Protein AF-A0A1B6EL30-F1 (afdb_monomer_lite)

Foldseek 3Di:
DDDDWDDDDAQDKTWDADDPQWGFIKIWHFHDPDPPDTDIDQIACLGIEGNQNVVLLVLCVCVVVVNHPDHLVVSVVSLVVVVVPDDDDRHNNCNSVVVSVVVSVD

Structure (mmCIF, N/CA/C/O backbone):
data_AF-A0A1B6EL30-F1
#
_entry.id   AF-A0A1B6EL30-F1
#
loop_
_atom_site.group_PDB
_atom_site.id
_atom_site.type_symbol
_atom_site.label_atom_id
_atom_site.label_alt_id
_atom_site.label_comp_id
_atom_site.label_asym_id
_atom_site.label_entity_id
_atom_site.label_seq_id
_atom_site.pdbx_PDB_ins_code
_atom_site.Cartn_x
_atom_site.Cartn_y
_atom_site.Cartn_z
_atom_site.occupancy
_atom_site.B_iso_or_equiv
_atom_site.auth_seq_id
_atom_site.auth_comp_id
_atom_site.auth_asym_id
_atom_site.auth_atom_id
_atom_site.pdbx_PDB_model_num
ATOM 1 N N . SER A 1 1 ? -2.319 14.609 5.019 1.00 50.91 1 SER A N 1
ATOM 2 C CA . SER A 1 1 ? -3.779 14.373 5.070 1.00 50.91 1 SER A CA 1
ATOM 3 C C . SER A 1 1 ? -4.011 13.000 5.674 1.00 50.91 1 SER A C 1
ATOM 5 O O . SER A 1 1 ? -3.261 12.089 5.363 1.00 50.91 1 SER A O 1
ATOM 7 N N . GLY A 1 2 ? -4.960 12.865 6.603 1.00 74.56 2 GLY A N 1
ATOM 8 C CA . GLY A 1 2 ? -5.233 11.599 7.296 1.00 74.56 2 GLY A CA 1
ATOM 9 C C . GLY A 1 2 ? -6.476 10.898 6.750 1.00 74.56 2 GLY A C 1
ATOM 10 O O . GLY A 1 2 ? -7.423 11.559 6.327 1.00 74.56 2 GLY A O 1
ATOM 11 N N . VAL A 1 3 ? -6.474 9.567 6.786 1.00 89.94 3 VAL A N 1
ATOM 12 C CA . VAL A 1 3 ? -7.631 8.724 6.457 1.00 89.94 3 VAL A CA 1
ATOM 13 C C . VAL A 1 3 ? -8.683 8.814 7.566 1.00 89.94 3 VAL A C 1
ATOM 15 O O . VAL A 1 3 ? -8.348 8.756 8.752 1.00 89.94 3 VAL A O 1
ATOM 18 N N . ARG A 1 4 ? -9.963 8.941 7.194 1.00 94.50 4 ARG A N 1
ATOM 19 C CA . ARG A 1 4 ? -11.090 8.945 8.141 1.00 94.50 4 ARG A CA 1
ATOM 20 C C . ARG A 1 4 ? -11.722 7.561 8.225 1.00 94.50 4 ARG A C 1
ATOM 22 O O . ARG A 1 4 ? -12.314 7.098 7.259 1.00 94.50 4 ARG A O 1
ATOM 29 N N . TRP A 1 5 ? -11.628 6.937 9.394 1.00 96.25 5 TRP A N 1
ATOM 30 C CA . TRP A 1 5 ? -12.161 5.597 9.644 1.00 96.25 5 TRP A CA 1
ATOM 31 C C . TRP A 1 5 ? -13.652 5.641 10.018 1.00 96.25 5 TRP A C 1
ATOM 33 O O . TRP A 1 5 ? -14.034 6.456 10.864 1.00 96.25 5 TRP A O 1
ATOM 43 N N . PRO A 1 6 ? -14.507 4.781 9.433 1.00 96.94 6 PRO A N 1
ATOM 44 C CA . PRO A 1 6 ? -15.911 4.682 9.812 1.00 96.94 6 PRO A CA 1
ATOM 45 C C . PRO A 1 6 ? -16.076 4.097 11.220 1.00 96.94 6 PRO A C 1
ATOM 47 O O . PRO A 1 6 ? -15.230 3.350 11.721 1.00 96.94 6 PRO A O 1
ATOM 50 N N . ARG A 1 7 ? -17.220 4.389 11.851 1.00 96.06 7 ARG A N 1
ATOM 51 C CA . ARG A 1 7 ? -17.614 3.714 13.095 1.00 96.06 7 ARG A CA 1
ATOM 52 C C . ARG A 1 7 ? -17.709 2.209 12.854 1.00 96.06 7 ARG A C 1
ATOM 54 O O . ARG A 1 7 ? -18.389 1.780 11.931 1.00 96.06 7 ARG A O 1
ATOM 61 N N . THR A 1 8 ? -17.038 1.438 13.702 1.00 96.19 8 THR A N 1
ATOM 62 C CA . THR A 1 8 ? -16.947 -0.022 13.603 1.00 96.19 8 THR A CA 1
ATOM 63 C C . THR A 1 8 ? -17.071 -0.616 15.000 1.00 96.19 8 THR A C 1
ATOM 65 O O . THR A 1 8 ? -16.474 -0.094 15.943 1.00 96.19 8 THR A O 1
ATOM 68 N N . GLY A 1 9 ? -17.879 -1.669 15.137 1.00 95.62 9 GLY A N 1
ATOM 69 C CA . GLY A 1 9 ? -18.070 -2.358 16.413 1.00 95.62 9 GLY A CA 1
ATOM 70 C C . GLY A 1 9 ? -16.813 -3.112 16.873 1.00 95.62 9 GLY A C 1
ATOM 71 O O . GLY A 1 9 ? -15.927 -3.374 16.054 1.00 95.62 9 GLY A O 1
ATOM 72 N N . PRO A 1 10 ? -16.724 -3.479 18.163 1.00 95.69 10 PRO A N 1
ATOM 73 C CA . PRO A 1 10 ? -15.608 -4.267 18.678 1.00 95.69 10 PRO A CA 1
ATOM 74 C C . PRO A 1 10 ? -15.474 -5.609 17.942 1.00 95.69 10 PRO A C 1
ATOM 76 O O . PRO A 1 10 ? -16.471 -6.259 17.637 1.00 95.69 10 PRO A O 1
ATOM 79 N N . GLY A 1 11 ? -14.241 -6.005 17.632 1.00 94.94 11 GLY A N 1
ATOM 80 C CA . GLY A 1 11 ? -13.915 -7.162 16.789 1.00 94.94 11 GLY A CA 1
ATOM 81 C C . GLY A 1 11 ? -14.057 -6.914 15.281 1.00 94.94 11 GLY A C 1
ATOM 82 O O . GLY A 1 11 ? -13.670 -7.766 14.486 1.00 94.94 11 GLY A O 1
ATOM 83 N N . GLY A 1 12 ? -14.594 -5.763 14.867 1.00 97.56 12 GLY A N 1
ATOM 84 C CA . GLY A 1 12 ? -14.805 -5.430 13.461 1.00 97.56 12 GLY A CA 1
ATOM 85 C C . GLY A 1 12 ? -13.584 -4.809 12.780 1.00 97.56 12 GLY A C 1
ATOM 86 O O . GLY A 1 12 ? -12.751 -4.153 13.410 1.00 97.56 12 GLY A O 1
ATOM 87 N N . VAL A 1 13 ? -13.521 -4.963 11.455 1.00 98.19 13 VAL A N 1
ATOM 88 C CA . VAL A 1 13 ? -12.490 -4.365 10.595 1.00 98.19 13 VAL A CA 1
ATOM 89 C C . VAL A 1 13 ? -13.111 -3.259 9.746 1.00 98.19 13 VAL A C 1
ATOM 91 O O . VAL A 1 13 ? -13.969 -3.519 8.903 1.00 98.19 13 VAL A O 1
ATOM 94 N N . ALA A 1 14 ? -12.660 -2.024 9.950 1.00 98.31 14 ALA A N 1
ATOM 95 C CA . ALA A 1 14 ? -12.983 -0.915 9.066 1.00 98.31 14 ALA A CA 1
ATOM 96 C C . ALA A 1 14 ? -12.193 -1.023 7.765 1.00 98.31 14 ALA A C 1
ATOM 98 O O . ALA A 1 14 ? -11.022 -1.401 7.777 1.00 98.31 14 ALA A O 1
ATOM 99 N N . ARG A 1 15 ? -12.826 -0.634 6.658 1.00 98.31 15 ARG A N 1
ATOM 100 C CA . ARG A 1 15 ? -12.226 -0.581 5.323 1.00 98.31 15 ARG A CA 1
ATOM 101 C C . ARG A 1 15 ? -12.522 0.775 4.702 1.00 98.31 15 ARG A C 1
ATOM 103 O O . ARG A 1 15 ? -13.643 1.266 4.831 1.00 98.31 15 ARG A O 1
ATOM 110 N N . VAL A 1 16 ? -11.527 1.365 4.057 1.00 97.69 16 VAL A N 1
ATOM 111 C CA . VAL A 1 16 ? -11.613 2.671 3.393 1.00 97.69 16 VAL A CA 1
ATOM 112 C C . VAL A 1 16 ? -10.684 2.690 2.187 1.00 97.69 16 VAL A C 1
ATOM 114 O O . VAL A 1 16 ? -9.688 1.971 2.162 1.00 97.69 16 VAL A O 1
ATOM 117 N N . GLU A 1 17 ? -11.000 3.521 1.201 1.00 97.38 17 GLU A N 1
ATOM 118 C CA . GLU A 1 17 ? -10.082 3.785 0.093 1.00 97.38 17 GLU A CA 1
ATOM 119 C C . GLU A 1 17 ? -8.755 4.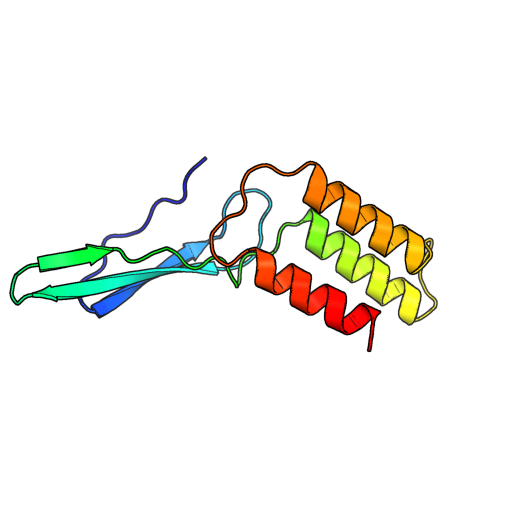346 0.620 1.00 97.38 17 GLU A C 1
ATOM 121 O O . GLU A 1 17 ? -8.716 5.075 1.623 1.00 97.38 17 GLU A O 1
ATOM 126 N N . CYS A 1 18 ? -7.663 3.981 -0.050 1.00 96.56 18 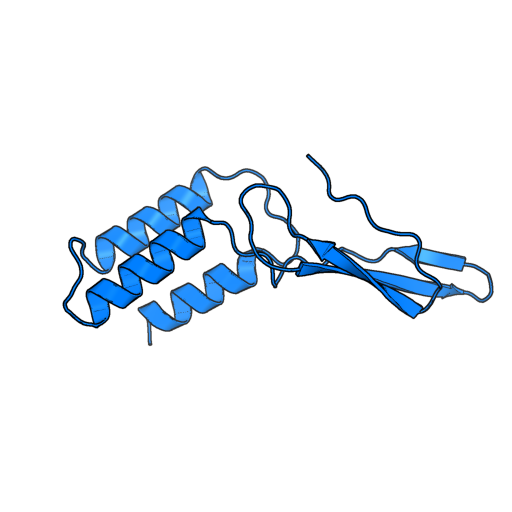CYS A N 1
ATOM 127 C CA . CYS A 1 18 ? -6.344 4.503 0.273 1.00 96.56 18 CYS A CA 1
ATOM 128 C C . CYS A 1 18 ? -6.283 6.042 0.133 1.00 96.56 18 CYS A C 1
ATOM 130 O O . CYS A 1 18 ? -7.122 6.661 -0.525 1.00 96.56 18 CYS A O 1
ATOM 132 N N . PRO A 1 19 ? -5.301 6.697 0.780 1.00 95.06 19 PRO A N 1
ATOM 133 C CA . PRO A 1 19 ? -5.110 8.140 0.674 1.00 95.06 19 PRO A CA 1
ATOM 134 C C . PRO A 1 19 ? -4.929 8.604 -0.775 1.00 95.06 19 PRO A C 1
ATOM 136 O O . PRO A 1 19 ? -4.539 7.837 -1.645 1.00 95.06 19 PRO A O 1
ATOM 139 N N . HIS A 1 20 ? -5.111 9.902 -1.014 1.00 93.25 20 HIS A N 1
ATOM 140 C CA . HIS A 1 20 ? -4.819 10.501 -2.318 1.00 93.25 20 HIS A CA 1
ATOM 141 C C . HIS A 1 20 ? -3.400 10.145 -2.805 1.00 93.25 20 HIS A C 1
ATOM 143 O O . HIS A 1 20 ? -2.453 10.215 -2.017 1.00 93.25 20 HIS A O 1
ATOM 149 N N . HIS A 1 21 ? -3.269 9.828 -4.097 1.00 93.69 21 HIS A N 1
ATOM 150 C CA . HIS A 1 21 ? -2.071 9.277 -4.757 1.00 93.69 21 HIS A CA 1
ATOM 151 C C . HIS A 1 21 ? -1.714 7.821 -4.422 1.00 93.69 21 HIS A C 1
ATOM 153 O O . HIS A 1 21 ? -0.584 7.386 -4.671 1.00 93.69 21 HIS A O 1
ATOM 159 N N . TYR A 1 22 ? -2.651 7.088 -3.828 1.00 95.25 22 TYR A N 1
ATOM 160 C CA . TYR A 1 22 ? -2.548 5.658 -3.596 1.00 95.25 22 TYR A CA 1
ATOM 161 C C . TYR A 1 22 ? -3.809 4.969 -4.108 1.00 95.25 22 TYR A C 1
ATOM 163 O O . TYR A 1 22 ? -4.911 5.506 -4.003 1.00 95.25 22 TYR A O 1
ATOM 171 N N . SER A 1 23 ? -3.640 3.742 -4.582 1.00 95.94 23 SER A N 1
ATOM 172 C CA . SER A 1 23 ? -4.723 2.844 -4.976 1.00 95.94 23 SER A CA 1
ATOM 173 C C . SER A 1 23 ? -4.783 1.641 -4.033 1.00 95.94 23 SER A C 1
ATOM 175 O O . SER A 1 23 ? -3.742 1.196 -3.553 1.00 95.94 23 SER A O 1
ATOM 177 N N . GLY A 1 24 ? -5.988 1.123 -3.773 1.00 96.62 24 GLY A N 1
ATOM 178 C CA . GLY A 1 24 ? -6.228 -0.038 -2.905 1.00 96.62 24 GLY A CA 1
ATOM 179 C C . GLY A 1 24 ? -7.173 0.257 -1.738 1.00 96.62 24 GLY A C 1
ATOM 180 O O . GLY A 1 24 ? -7.888 1.268 -1.734 1.00 96.62 24 GLY A O 1
ATOM 181 N N . VAL A 1 25 ? -7.165 -0.617 -0.730 1.00 97.69 25 VAL A N 1
ATOM 182 C CA . VAL A 1 25 ? -8.004 -0.489 0.469 1.00 97.69 25 VAL A CA 1
ATOM 183 C C . VAL A 1 25 ? -7.163 -0.524 1.743 1.00 97.69 25 VAL A C 1
ATOM 185 O O . VAL A 1 25 ? -6.575 -1.541 2.095 1.00 97.69 25 VAL A O 1
ATOM 188 N N . ALA A 1 26 ? -7.199 0.559 2.517 1.00 98.12 26 ALA A N 1
ATOM 189 C CA . ALA A 1 26 ? -6.643 0.559 3.864 1.00 98.12 26 ALA A CA 1
ATOM 190 C C . ALA A 1 26 ? -7.632 -0.093 4.840 1.00 98.12 26 ALA A C 1
ATOM 192 O O . ALA A 1 26 ? -8.851 0.116 4.760 1.00 98.12 26 ALA A O 1
ATOM 193 N N . THR A 1 27 ? -7.117 -0.853 5.805 1.00 98.31 27 THR A N 1
ATOM 194 C CA . THR A 1 27 ? -7.947 -1.490 6.833 1.00 98.31 27 THR A CA 1
ATOM 195 C C . THR A 1 27 ? -7.511 -1.121 8.241 1.00 98.31 27 THR A C 1
ATOM 197 O O . THR A 1 27 ? -6.388 -0.683 8.478 1.00 98.31 27 THR A O 1
ATOM 200 N N . ARG A 1 28 ? -8.420 -1.242 9.208 1.00 98.19 28 ARG A N 1
ATOM 201 C CA . ARG A 1 28 ? -8.089 -1.036 10.621 1.00 98.19 28 ARG A CA 1
ATOM 202 C C . ARG A 1 28 ? -8.986 -1.885 11.502 1.00 98.19 28 ARG A C 1
ATOM 204 O O . ARG A 1 28 ? -10.204 -1.864 11.343 1.00 98.19 28 ARG A O 1
ATOM 211 N N . LEU A 1 29 ? -8.391 -2.607 12.444 1.00 98.12 29 LEU A N 1
ATOM 212 C CA . LEU A 1 29 ? -9.116 -3.428 13.412 1.00 98.12 29 LEU A CA 1
ATOM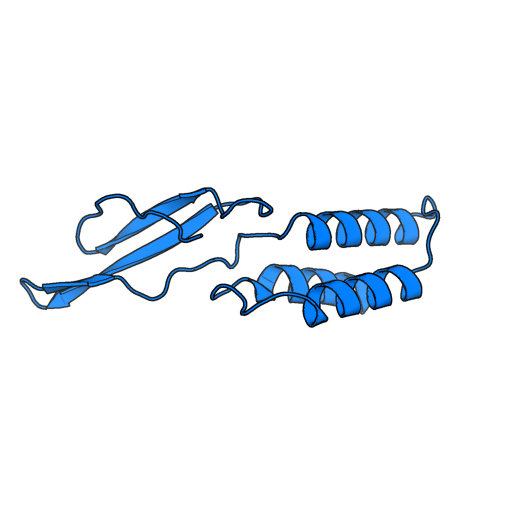 213 C C . LEU A 1 29 ? -9.530 -2.591 14.629 1.00 98.12 29 LEU A C 1
ATOM 215 O O . LEU A 1 29 ? -8.702 -1.899 15.224 1.00 98.12 29 LEU A O 1
ATOM 219 N N . CYS A 1 30 ? -10.796 -2.689 15.026 1.00 97.50 30 CYS A N 1
ATOM 220 C CA . CYS A 1 30 ? -11.280 -2.235 16.327 1.00 97.50 30 CYS A CA 1
ATOM 221 C C . CYS A 1 30 ? -11.262 -3.434 17.283 1.00 97.50 30 CYS A C 1
ATOM 223 O O . CYS A 1 30 ? -12.141 -4.289 17.219 1.00 97.50 30 CYS A O 1
ATOM 225 N N . LEU A 1 31 ? -10.239 -3.551 18.128 1.00 96.75 31 LEU A N 1
ATOM 226 C CA . LEU A 1 31 ? -10.066 -4.711 19.004 1.00 96.75 31 LEU A CA 1
ATOM 227 C C . LEU A 1 31 ? -10.817 -4.506 20.320 1.00 96.75 31 LEU A C 1
ATOM 229 O O . LEU A 1 31 ? -10.643 -3.473 20.959 1.00 96.75 31 LEU A O 1
ATOM 233 N N . LEU A 1 32 ? -11.604 -5.495 20.749 1.00 94.50 32 LEU A N 1
ATOM 234 C CA . LEU A 1 32 ? -12.122 -5.551 22.117 1.00 94.50 32 LEU A CA 1
ATOM 235 C C . LEU A 1 32 ? -10.983 -6.003 23.038 1.00 94.50 32 LEU A C 1
ATOM 237 O O . LEU A 1 32 ? -10.547 -7.149 22.940 1.00 94.50 32 LEU A O 1
ATOM 241 N N . VAL A 1 33 ? -10.472 -5.102 23.873 1.00 93.81 33 VAL A N 1
ATOM 242 C CA . VAL A 1 33 ? -9.356 -5.403 24.788 1.00 93.81 33 VAL A CA 1
ATOM 243 C C . VAL A 1 33 ? -9.849 -5.823 26.170 1.00 93.81 33 VAL A C 1
ATOM 245 O O . VAL A 1 33 ? -9.207 -6.647 26.804 1.00 93.81 33 VAL A O 1
ATOM 248 N N . ASP A 1 34 ? -11.023 -5.335 26.576 1.00 91.81 34 ASP A N 1
ATOM 249 C CA . ASP A 1 34 ? -11.728 -5.702 27.808 1.00 91.81 34 ASP A CA 1
ATOM 250 C C . ASP A 1 34 ? -13.246 -5.643 27.581 1.00 91.81 34 ASP A C 1
ATOM 252 O O . ASP A 1 34 ? -13.696 -5.119 26.563 1.00 91.81 34 ASP A O 1
ATOM 256 N N . LYS A 1 35 ? -14.050 -6.147 28.533 1.00 86.06 35 LYS A N 1
ATOM 257 C CA . LYS A 1 35 ? -15.522 -6.271 28.410 1.00 86.06 35 LYS A CA 1
ATOM 258 C C . LYS A 1 35 ? -16.230 -5.019 27.875 1.00 86.06 35 LYS A C 1
ATOM 260 O O . LYS A 1 35 ? -17.141 -5.164 27.069 1.00 86.06 35 LYS A O 1
ATOM 265 N N . ASP A 1 36 ? -15.779 -3.832 28.275 1.00 89.88 36 ASP A N 1
ATOM 266 C CA . ASP A 1 36 ? -16.389 -2.551 27.896 1.00 89.88 36 ASP A CA 1
ATOM 267 C C . ASP A 1 36 ? -15.404 -1.606 27.186 1.00 89.88 36 ASP A C 1
ATOM 269 O O . ASP A 1 36 ? -15.673 -0.413 27.033 1.00 89.88 36 ASP A O 1
ATOM 273 N N . GLN A 1 37 ? -14.248 -2.116 26.748 1.00 94.75 37 GLN A N 1
ATOM 274 C CA . GLN A 1 37 ? -13.209 -1.300 26.127 1.00 94.75 37 GLN A CA 1
ATOM 275 C C . GLN A 1 37 ? -12.808 -1.851 24.762 1.00 94.75 37 GLN A C 1
ATOM 277 O O . GLN A 1 37 ? -12.263 -2.948 24.637 1.00 94.75 37 GLN A O 1
ATOM 282 N N . ALA A 1 38 ? -13.027 -1.035 23.732 1.00 96.00 38 ALA A N 1
ATOM 283 C CA . ALA A 1 38 ? -12.553 -1.291 22.382 1.00 96.00 38 ALA A CA 1
ATOM 284 C C . ALA A 1 38 ? -11.515 -0.245 21.967 1.00 96.00 38 ALA A C 1
ATOM 286 O O . ALA A 1 38 ? -11.694 0.952 22.197 1.00 96.00 38 ALA A O 1
ATOM 287 N N . VAL A 1 39 ? -10.428 -0.703 21.348 1.00 96.69 39 VAL A N 1
ATOM 288 C CA . VAL A 1 39 ? -9.289 0.127 20.956 1.00 96.69 39 VAL A CA 1
ATOM 289 C C . VAL A 1 39 ? -8.949 -0.117 19.494 1.00 96.69 39 VAL A C 1
ATOM 291 O O . VAL A 1 39 ? -8.757 -1.249 19.042 1.00 96.69 39 VAL A O 1
ATOM 294 N N . TRP A 1 40 ? -8.822 0.978 18.752 1.00 97.38 40 TRP A N 1
ATOM 295 C CA . TRP A 1 40 ? -8.311 0.943 17.393 1.00 97.38 40 TRP A CA 1
ATOM 296 C C . TRP A 1 40 ? -6.855 0.489 17.361 1.00 97.38 40 TRP A C 1
ATOM 298 O O . TRP A 1 40 ? -5.984 1.133 17.942 1.00 97.38 40 TRP A O 1
ATOM 308 N N . GLN A 1 41 ? -6.589 -0.564 16.601 1.00 97.25 41 GLN A N 1
ATOM 309 C CA . GLN A 1 41 ? -5.237 -1.037 16.335 1.00 97.25 41 GLN A CA 1
ATOM 310 C C . GLN A 1 41 ? -4.525 -0.147 15.311 1.00 97.25 41 GLN A C 1
ATOM 312 O O . GLN A 1 41 ? -5.115 0.782 14.740 1.00 97.25 41 GLN A O 1
ATOM 317 N N . THR A 1 42 ? -3.242 -0.420 15.080 1.00 96.88 42 THR A N 1
ATOM 318 C CA . THR A 1 42 ? -2.483 0.191 13.985 1.00 96.88 42 THR A CA 1
ATOM 319 C C . THR A 1 42 ? -3.208 -0.073 12.660 1.00 96.88 42 THR A C 1
ATOM 321 O O . THR A 1 42 ? -3.612 -1.209 12.411 1.00 96.88 42 THR A O 1
ATOM 324 N N . PRO A 1 43 ? -3.449 0.958 11.836 1.00 97.38 43 PRO A N 1
ATOM 325 C CA . PRO A 1 43 ? -4.033 0.765 10.516 1.00 97.38 43 PRO A CA 1
ATOM 326 C C . PRO A 1 43 ? -3.070 0.014 9.599 1.00 97.38 43 PRO A C 1
ATOM 328 O O . PRO A 1 43 ? -1.859 0.171 9.710 1.00 97.38 43 PRO A O 1
ATOM 331 N N . ASP A 1 44 ? -3.626 -0.761 8.685 1.00 97.88 44 ASP A N 1
ATOM 332 C CA . ASP A 1 44 ? -2.907 -1.557 7.706 1.00 97.88 44 ASP A CA 1
ATOM 333 C C . ASP A 1 44 ? -3.093 -0.951 6.310 1.00 97.88 44 ASP A C 1
ATOM 335 O O . ASP A 1 44 ? -4.211 -0.865 5.794 1.00 97.88 44 ASP A O 1
ATOM 339 N N . PHE A 1 45 ? -1.979 -0.505 5.730 1.00 97.62 45 PHE A N 1
ATOM 340 C CA . PHE A 1 45 ? -1.871 0.042 4.379 1.00 97.62 45 PHE A CA 1
ATOM 341 C C . PHE A 1 45 ? -1.077 -0.888 3.447 1.00 97.62 45 PHE A C 1
ATOM 343 O O . PHE A 1 45 ? -0.557 -0.432 2.433 1.00 97.62 45 PHE A O 1
ATOM 350 N N . SER A 1 46 ? -0.951 -2.178 3.771 1.00 97.38 46 SER A N 1
ATOM 351 C CA . SER A 1 46 ? -0.240 -3.155 2.930 1.00 97.38 46 SER A CA 1
ATOM 352 C C . SER A 1 46 ? -0.838 -3.326 1.531 1.00 97.38 46 SER A C 1
ATOM 354 O O . SER A 1 46 ? -0.107 -3.633 0.594 1.00 97.38 46 SER A O 1
ATOM 356 N N . ASP A 1 47 ? -2.134 -3.054 1.371 1.00 96.94 47 ASP A N 1
ATOM 357 C CA . ASP A 1 47 ? -2.830 -3.039 0.078 1.00 96.94 47 ASP A CA 1
ATOM 358 C C . ASP A 1 47 ? -2.780 -1.663 -0.620 1.00 96.94 47 ASP A C 1
ATOM 360 O O . ASP A 1 47 ? -3.252 -1.515 -1.742 1.00 96.94 47 ASP A O 1
ATOM 364 N N . CYS A 1 48 ? -2.206 -0.633 0.015 1.00 96.44 48 CYS A N 1
ATOM 365 C CA . CYS A 1 48 ? -2.104 0.699 -0.577 1.00 96.44 48 CYS A CA 1
ATOM 366 C C . CYS A 1 48 ? -0.826 0.849 -1.401 1.00 96.44 48 CYS A C 1
ATOM 368 O O . CYS A 1 48 ? 0.272 0.987 -0.859 1.00 96.44 48 CYS A O 1
ATOM 370 N N . VAL A 1 49 ? -0.979 0.918 -2.721 1.00 95.56 49 VAL A N 1
ATOM 371 C CA . VAL A 1 49 ? 0.127 1.122 -3.661 1.00 95.56 49 VAL A CA 1
ATOM 372 C C . VAL A 1 49 ? 0.171 2.582 -4.088 1.00 95.56 49 VAL A C 1
ATOM 374 O O . VAL A 1 49 ? -0.806 3.096 -4.627 1.00 95.56 49 VAL A O 1
ATOM 377 N N . ALA A 1 50 ? 1.301 3.257 -3.868 1.00 94.31 50 ALA A N 1
ATOM 378 C CA . ALA A 1 50 ? 1.499 4.614 -4.371 1.00 94.31 50 ALA A CA 1
ATOM 379 C C . ALA A 1 50 ? 1.491 4.620 -5.906 1.00 94.31 50 ALA A C 1
ATOM 381 O O . ALA A 1 50 ? 2.194 3.814 -6.519 1.00 94.31 50 ALA A O 1
ATOM 382 N N . ASP A 1 51 ? 0.803 5.579 -6.529 1.00 94.88 51 ASP A N 1
ATOM 383 C CA . ASP A 1 51 ? 0.673 5.654 -7.994 1.00 94.88 51 ASP A CA 1
ATOM 384 C C . ASP A 1 51 ? 2.043 5.673 -8.696 1.00 94.88 51 ASP A C 1
ATOM 386 O O . ASP A 1 51 ? 2.246 5.036 -9.726 1.00 94.88 51 ASP A O 1
ATOM 390 N N . LYS A 1 52 ? 3.031 6.353 -8.096 1.00 93.25 52 LYS A N 1
ATOM 391 C CA . LYS A 1 52 ? 4.414 6.382 -8.603 1.00 93.25 52 LYS A CA 1
ATOM 392 C C . LYS A 1 52 ? 5.089 5.010 -8.554 1.00 93.25 52 LYS A C 1
ATOM 394 O O . LYS A 1 52 ? 5.846 4.678 -9.457 1.00 93.25 52 LYS A O 1
ATOM 399 N N . VAL A 1 53 ? 4.842 4.228 -7.502 1.00 92.75 53 VAL A N 1
ATOM 400 C CA . VAL A 1 53 ? 5.394 2.871 -7.363 1.00 92.75 53 VAL A CA 1
ATOM 401 C C . VAL A 1 53 ? 4.728 1.935 -8.370 1.00 92.75 53 VAL A C 1
ATOM 403 O O . VAL A 1 53 ? 5.433 1.163 -9.014 1.00 92.75 53 VAL A O 1
ATOM 406 N N . ALA A 1 54 ? 3.410 2.049 -8.560 1.00 93.25 54 ALA A N 1
ATOM 407 C CA . ALA A 1 54 ? 2.680 1.300 -9.582 1.00 93.25 54 ALA A CA 1
ATOM 408 C C . ALA A 1 54 ? 3.205 1.607 -10.995 1.00 93.25 54 ALA A C 1
ATOM 410 O O . ALA A 1 54 ? 3.582 0.689 -11.715 1.00 93.25 54 ALA A O 1
ATOM 411 N N . ALA A 1 55 ? 3.368 2.886 -11.349 1.00 92.00 55 ALA A N 1
ATOM 412 C CA . ALA A 1 55 ? 3.910 3.281 -12.651 1.00 92.00 55 ALA A CA 1
ATOM 413 C C . ALA A 1 55 ? 5.327 2.730 -12.903 1.00 92.00 55 ALA A C 1
ATOM 415 O O . ALA A 1 55 ? 5.653 2.309 -14.012 1.00 92.00 55 ALA A O 1
ATOM 416 N N . ILE A 1 56 ? 6.182 2.697 -11.875 1.00 89.62 56 ILE A N 1
ATOM 417 C CA . ILE A 1 56 ? 7.522 2.102 -11.988 1.00 89.62 56 ILE A CA 1
ATOM 418 C C . ILE A 1 56 ? 7.438 0.579 -12.149 1.00 89.62 56 ILE A C 1
ATOM 420 O O . ILE A 1 56 ? 8.203 0.013 -12.930 1.00 89.62 56 ILE A O 1
ATOM 424 N N . ALA A 1 57 ? 6.515 -0.083 -11.447 1.00 87.75 57 ALA A N 1
ATOM 425 C CA . ALA A 1 57 ? 6.275 -1.515 -11.595 1.00 87.75 57 ALA A CA 1
ATOM 426 C C . ALA A 1 57 ? 5.821 -1.881 -13.015 1.00 87.75 57 ALA A C 1
ATOM 428 O O . ALA A 1 57 ? 6.343 -2.835 -13.595 1.00 87.75 57 ALA A O 1
ATOM 429 N N . ASP A 1 58 ? 4.902 -1.101 -13.584 1.00 88.31 58 ASP A N 1
ATOM 430 C CA . ASP A 1 58 ? 4.394 -1.298 -14.942 1.00 88.31 58 ASP A CA 1
ATOM 431 C C . ASP A 1 58 ? 5.498 -1.082 -15.983 1.00 88.31 58 ASP A C 1
ATOM 433 O O . ASP A 1 58 ? 5.676 -1.910 -16.878 1.00 88.31 58 ASP A O 1
ATOM 437 N N . ASN A 1 59 ? 6.314 -0.033 -15.818 1.00 86.19 59 ASN A N 1
ATOM 438 C CA . ASN A 1 59 ? 7.478 0.200 -16.675 1.00 86.19 59 ASN A CA 1
ATOM 439 C C . ASN A 1 59 ? 8.474 -0.960 -16.591 1.00 86.19 59 ASN A C 1
ATOM 441 O O . ASN A 1 59 ? 8.925 -1.456 -17.620 1.00 86.19 59 ASN A O 1
ATOM 445 N N . PHE A 1 60 ? 8.784 -1.441 -15.384 1.00 83.44 60 PHE A N 1
ATOM 446 C CA . PHE A 1 60 ? 9.664 -2.595 -15.212 1.00 83.44 60 PHE A CA 1
ATOM 447 C C . PHE A 1 60 ? 9.114 -3.836 -15.927 1.00 83.44 60 PHE A C 1
ATOM 449 O O . PHE A 1 60 ? 9.854 -4.533 -16.618 1.00 83.44 60 PHE A O 1
ATOM 456 N N . HIS A 1 61 ? 7.811 -4.092 -15.809 1.00 84.06 61 HIS A N 1
ATOM 457 C CA . HIS A 1 61 ? 7.165 -5.207 -16.493 1.00 84.06 61 HIS A CA 1
ATOM 458 C C . HIS A 1 61 ? 7.216 -5.071 -18.023 1.00 84.06 61 HIS A C 1
ATOM 460 O O . HIS A 1 61 ? 7.514 -6.040 -18.716 1.00 84.06 61 HIS A O 1
ATOM 466 N N . ALA A 1 62 ? 6.995 -3.872 -18.566 1.00 85.12 62 ALA A N 1
ATOM 467 C CA . ALA A 1 62 ? 7.119 -3.628 -20.002 1.00 85.12 62 ALA A CA 1
ATOM 468 C C . ALA A 1 62 ? 8.550 -3.885 -20.506 1.00 85.12 62 ALA A C 1
ATOM 470 O O . ALA A 1 62 ? 8.738 -4.494 -21.562 1.00 85.12 62 ALA A O 1
ATOM 471 N N . VAL A 1 63 ? 9.562 -3.481 -19.730 1.00 82.25 63 VAL A N 1
ATOM 472 C CA . VAL A 1 63 ? 10.978 -3.730 -20.035 1.00 82.25 63 VAL A CA 1
ATOM 473 C C . VAL A 1 63 ? 11.296 -5.224 -20.056 1.00 82.25 63 VAL A C 1
ATOM 475 O O . VAL A 1 63 ? 11.942 -5.683 -20.996 1.00 82.25 63 VAL A O 1
ATOM 478 N N . THR A 1 64 ? 10.823 -6.008 -19.080 1.00 77.94 64 THR A N 1
ATOM 479 C CA . THR A 1 64 ? 11.083 -7.461 -19.057 1.00 77.94 64 THR A CA 1
ATOM 480 C C . THR A 1 64 ? 10.408 -8.214 -20.202 1.00 77.94 64 THR A C 1
ATOM 482 O O . THR A 1 64 ? 10.887 -9.272 -20.603 1.00 77.94 64 THR A O 1
ATOM 485 N N . LEU A 1 65 ? 9.342 -7.654 -20.774 1.00 83.31 65 LEU A N 1
ATOM 486 C CA . LEU A 1 65 ? 8.676 -8.181 -21.965 1.00 83.31 65 LEU A CA 1
ATOM 487 C C . LEU A 1 65 ? 9.303 -7.708 -23.292 1.00 83.31 65 LEU A C 1
ATOM 489 O O . LEU A 1 65 ? 8.862 -8.142 -24.354 1.00 83.31 65 LEU A O 1
ATOM 493 N N . GLY A 1 66 ? 10.316 -6.835 -23.252 1.00 80.94 66 GLY A N 1
ATOM 494 C CA . GLY A 1 66 ? 10.981 -6.295 -24.444 1.00 80.94 66 GLY A CA 1
ATOM 495 C C . GLY A 1 66 ? 10.258 -5.118 -25.111 1.00 80.94 66 GLY A C 1
ATOM 496 O O . GLY A 1 66 ? 10.617 -4.749 -26.226 1.00 80.94 66 GLY A O 1
ATOM 497 N N . TYR A 1 67 ? 9.267 -4.521 -24.443 1.00 79.00 67 TYR A N 1
ATOM 498 C CA . TYR A 1 67 ? 8.499 -3.362 -24.929 1.00 79.00 67 TYR A CA 1
ATOM 499 C C . TYR A 1 67 ? 8.896 -2.041 -24.255 1.00 79.00 67 TYR A C 1
ATOM 501 O O . TYR A 1 67 ? 8.240 -1.022 -24.454 1.00 79.00 67 TYR A O 1
ATOM 509 N N . GLY A 1 68 ? 9.909 -2.061 -23.390 1.00 71.19 68 GLY A N 1
ATOM 510 C CA . GLY A 1 68 ? 10.246 -0.916 -22.556 1.00 71.19 68 GLY A CA 1
ATOM 511 C C . GLY A 1 68 ? 11.150 0.105 -23.241 1.00 71.19 68 GLY A C 1
ATOM 512 O O . GLY A 1 68 ? 12.152 -0.246 -23.855 1.00 71.19 68 GLY A O 1
ATOM 513 N N . GLU A 1 69 ? 10.833 1.380 -23.027 1.00 73.31 69 GLU A N 1
ATOM 514 C CA . GLU A 1 69 ? 11.673 2.534 -23.387 1.00 73.31 69 GLU A CA 1
ATOM 515 C C . GLU A 1 69 ? 12.811 2.779 -22.364 1.00 73.31 69 GLU A C 1
ATOM 517 O O . GLU A 1 69 ? 13.647 3.659 -22.558 1.00 73.31 69 GLU A O 1
ATOM 522 N N . THR A 1 70 ? 12.843 2.036 -21.246 1.00 74.88 70 THR A N 1
ATOM 523 C CA . THR A 1 70 ? 13.809 2.205 -20.138 1.00 74.88 70 THR A CA 1
ATOM 524 C C . THR A 1 70 ? 14.619 0.930 -19.888 1.00 74.88 70 THR A C 1
ATOM 526 O O . THR A 1 70 ? 14.297 -0.133 -20.409 1.00 74.88 70 THR A O 1
ATOM 529 N N . THR A 1 71 ? 15.656 0.985 -19.046 1.00 81.62 71 THR A N 1
ATOM 530 C CA . THR A 1 71 ? 16.349 -0.233 -18.584 1.00 81.62 71 THR A CA 1
ATOM 531 C C . THR A 1 71 ? 15.831 -0.707 -17.215 1.00 81.62 71 THR A C 1
ATOM 533 O O . THR A 1 71 ? 15.261 0.093 -16.462 1.00 81.62 71 THR A O 1
ATOM 536 N N . PRO A 1 72 ? 16.050 -1.984 -16.833 1.00 79.19 72 PRO A N 1
ATOM 537 C CA . PRO A 1 72 ? 15.762 -2.471 -15.479 1.00 79.19 72 PRO A CA 1
ATOM 538 C C . PRO A 1 72 ? 16.456 -1.636 -14.390 1.00 79.19 72 PRO A C 1
ATOM 540 O O . PRO A 1 72 ? 15.878 -1.362 -13.337 1.00 79.19 72 PRO A O 1
ATOM 543 N N . THR A 1 73 ? 17.683 -1.188 -14.668 1.00 84.12 73 THR A N 1
ATO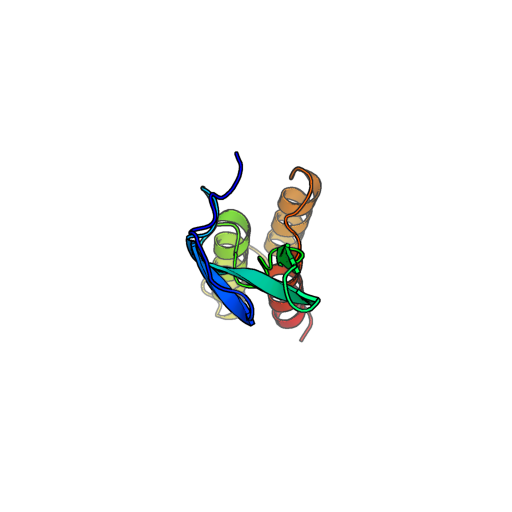M 544 C CA . THR A 1 73 ? 18.479 -0.344 -13.771 1.00 84.12 73 THR A CA 1
ATOM 545 C C . THR A 1 73 ? 17.850 1.037 -13.592 1.00 84.12 73 THR A C 1
ATOM 547 O O . THR A 1 73 ? 17.746 1.509 -12.461 1.00 84.12 73 THR A O 1
ATOM 550 N N . ASP A 1 74 ? 17.372 1.666 -14.670 1.00 86.50 74 ASP A N 1
ATOM 551 C CA . ASP A 1 74 ? 16.724 2.985 -14.601 1.00 86.50 74 ASP A CA 1
ATOM 552 C C . ASP A 1 74 ? 15.412 2.936 -13.809 1.00 86.50 74 ASP A C 1
ATOM 554 O O . ASP A 1 74 ? 15.117 3.839 -13.018 1.00 86.50 74 ASP A O 1
ATOM 558 N N . ALA A 1 75 ? 14.639 1.857 -13.966 1.00 82.19 75 ALA A N 1
ATOM 559 C CA . ALA A 1 75 ? 13.429 1.625 -13.182 1.00 82.19 75 ALA A CA 1
ATOM 560 C C . ALA A 1 75 ? 13.751 1.467 -11.684 1.00 82.19 75 ALA A C 1
ATOM 562 O O . ALA A 1 75 ? 13.094 2.080 -10.838 1.00 82.19 75 ALA A O 1
ATOM 563 N N . LEU A 1 76 ? 14.806 0.717 -11.341 1.00 84.81 76 LEU A N 1
ATOM 564 C CA . LEU A 1 76 ? 15.248 0.557 -9.954 1.00 84.81 76 LEU A CA 1
ATOM 565 C C . LEU A 1 76 ? 15.746 1.880 -9.348 1.00 84.81 76 LEU A C 1
ATOM 567 O O . LEU A 1 76 ? 15.383 2.218 -8.220 1.00 84.81 76 LEU A O 1
ATOM 571 N N . LEU A 1 77 ? 16.528 2.665 -10.095 1.00 89.56 77 LEU A N 1
ATOM 572 C CA . LEU A 1 77 ? 16.981 3.997 -9.676 1.00 89.56 77 LEU A CA 1
ATOM 573 C C . LEU A 1 77 ? 15.804 4.960 -9.459 1.00 89.56 77 LEU A C 1
ATOM 575 O O . LEU A 1 77 ? 15.797 5.732 -8.493 1.00 89.56 77 LEU A O 1
ATOM 579 N N . SER A 1 78 ? 14.781 4.878 -10.311 1.00 90.06 78 SER A N 1
ATOM 580 C CA . SER A 1 78 ? 13.543 5.649 -10.168 1.00 90.06 78 SER A CA 1
ATOM 581 C C . SER A 1 78 ? 12.794 5.258 -8.893 1.00 90.06 78 SER A C 1
ATOM 583 O O . SER A 1 78 ? 12.383 6.135 -8.130 1.00 90.06 78 SER A O 1
ATOM 585 N N . LEU A 1 79 ? 12.690 3.955 -8.601 1.00 89.25 79 LEU A N 1
ATOM 586 C CA . LEU A 1 79 ? 12.084 3.458 -7.364 1.00 89.25 79 LEU A CA 1
ATOM 587 C C . LEU A 1 79 ? 12.836 3.975 -6.135 1.00 89.25 79 LEU A C 1
ATOM 589 O O . LEU A 1 79 ? 12.221 4.508 -5.214 1.00 89.25 79 LEU A O 1
ATOM 593 N N . MET A 1 80 ? 14.167 3.880 -6.134 1.00 90.38 80 MET A N 1
ATOM 594 C CA . MET A 1 80 ? 14.994 4.380 -5.034 1.00 90.38 80 MET A CA 1
ATOM 595 C C . MET A 1 80 ? 14.819 5.884 -4.806 1.00 90.38 80 MET A C 1
ATOM 597 O O . MET A 1 80 ? 14.807 6.327 -3.659 1.00 90.38 80 MET A O 1
ATOM 601 N N . THR A 1 81 ? 14.690 6.667 -5.876 1.00 93.25 81 THR A N 1
ATOM 602 C CA . THR A 1 81 ? 14.454 8.115 -5.791 1.00 93.25 81 THR A CA 1
ATOM 603 C C . THR A 1 81 ? 13.092 8.405 -5.161 1.00 93.25 81 THR A C 1
ATOM 605 O O . THR A 1 81 ? 13.012 9.133 -4.175 1.00 93.25 81 THR A O 1
ATOM 608 N N . VAL A 1 82 ? 12.027 7.743 -5.629 1.00 91.50 82 VAL A N 1
ATOM 609 C CA . VAL A 1 82 ? 10.673 7.895 -5.064 1.00 91.50 82 VAL A CA 1
ATOM 610 C C . VAL A 1 82 ? 10.622 7.524 -3.579 1.00 91.50 82 VAL A C 1
ATOM 612 O O . VAL A 1 82 ? 9.991 8.226 -2.790 1.00 91.50 82 VAL A O 1
ATOM 615 N N . LEU A 1 83 ? 11.297 6.444 -3.177 1.00 91.31 83 LEU A N 1
ATOM 616 C CA . LEU A 1 83 ? 11.323 5.989 -1.783 1.00 91.31 83 LEU A CA 1
ATOM 617 C C . LEU A 1 83 ? 12.178 6.866 -0.862 1.00 91.31 83 LEU A C 1
ATOM 619 O O . LEU A 1 83 ? 11.963 6.844 0.350 1.00 91.31 83 LEU A O 1
ATOM 623 N N . ARG A 1 84 ? 13.144 7.603 -1.415 1.00 90.81 84 ARG A N 1
ATOM 624 C CA . ARG A 1 84 ? 13.999 8.541 -0.678 1.00 90.81 84 ARG A CA 1
ATOM 625 C C . ARG A 1 84 ? 13.311 9.881 -0.458 1.00 90.81 84 ARG A C 1
ATOM 627 O O . ARG A 1 84 ? 13.399 10.428 0.634 1.00 90.81 84 ARG A O 1
ATOM 634 N N . ASP A 1 85 ? 12.630 10.376 -1.485 1.00 89.38 85 ASP A N 1
ATOM 635 C CA . ASP A 1 85 ? 12.040 11.717 -1.488 1.00 89.38 85 ASP A CA 1
ATOM 636 C C . ASP A 1 85 ? 10.640 11.752 -0.855 1.00 89.38 85 ASP A C 1
ATOM 638 O O . ASP A 1 85 ? 10.039 12.819 -0.705 1.00 89.38 85 ASP A O 1
ATOM 642 N N . ARG A 1 86 ? 10.088 10.591 -0.484 1.00 83.88 86 ARG A N 1
ATOM 643 C CA . ARG A 1 86 ? 8.812 10.524 0.234 1.00 83.88 86 ARG A CA 1
ATOM 644 C C . ARG A 1 86 ? 8.959 10.944 1.698 1.00 83.88 86 ARG A C 1
ATOM 646 O O . ARG A 1 86 ? 10.018 10.843 2.310 1.00 83.88 86 ARG A O 1
ATOM 653 N N . GLY A 1 87 ? 7.836 11.368 2.275 1.00 86.38 87 GLY A N 1
ATOM 654 C CA . GLY A 1 87 ? 7.705 11.545 3.720 1.00 86.38 87 GLY A CA 1
ATOM 655 C C . GLY A 1 87 ? 7.662 10.213 4.478 1.00 86.38 87 GLY A C 1
ATOM 656 O O . GLY A 1 87 ? 7.932 9.145 3.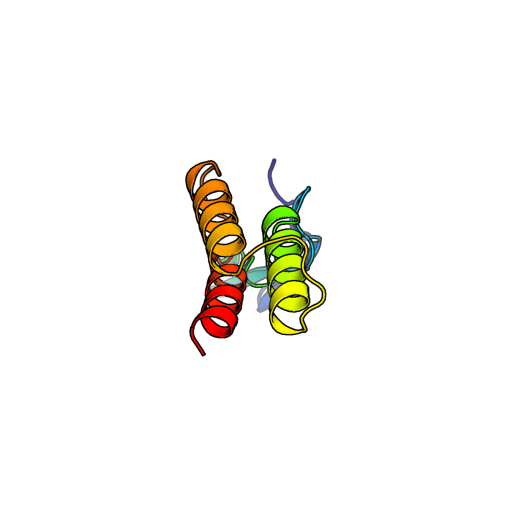929 1.00 86.38 87 GLY A O 1
ATOM 657 N N . ALA A 1 88 ? 7.287 10.274 5.757 1.00 89.75 88 ALA A N 1
ATOM 658 C CA . ALA A 1 88 ? 7.118 9.075 6.572 1.00 89.75 88 ALA A CA 1
ATOM 659 C C . ALA A 1 88 ? 6.080 8.116 5.942 1.00 89.75 88 ALA A C 1
ATOM 661 O O . ALA A 1 88 ? 4.993 8.577 5.580 1.00 89.75 88 ALA A O 1
ATOM 662 N N . PRO A 1 89 ? 6.393 6.812 5.818 1.00 90.50 89 PRO A N 1
ATOM 663 C CA . PRO A 1 89 ? 5.485 5.839 5.222 1.00 90.50 89 PRO A CA 1
ATOM 664 C C . PRO A 1 89 ? 4.271 5.560 6.105 1.00 90.50 89 PRO A C 1
ATOM 666 O O . PRO A 1 89 ? 4.359 5.611 7.337 1.00 90.50 89 PRO A O 1
ATOM 669 N N . TYR A 1 90 ? 3.163 5.163 5.485 1.00 93.75 90 TYR A N 1
ATOM 670 C CA . TYR A 1 90 ? 2.063 4.537 6.205 1.00 93.75 90 TYR A CA 1
ATOM 671 C C . TYR A 1 90 ? 2.470 3.141 6.714 1.00 93.75 90 TYR A C 1
ATOM 673 O O . TYR A 1 90 ? 3.271 2.448 6.075 1.00 93.75 90 TYR A O 1
ATOM 681 N N . PRO A 1 91 ? 1.919 2.674 7.849 1.00 96.06 91 PRO A N 1
ATOM 682 C CA . PRO A 1 91 ? 2.185 1.320 8.322 1.00 96.06 91 PRO A CA 1
ATOM 683 C C . PRO A 1 91 ? 1.712 0.280 7.296 1.00 96.06 91 PRO A C 1
ATOM 685 O O . PRO A 1 91 ? 0.545 0.267 6.919 1.00 96.06 91 PRO A O 1
ATOM 688 N N . GLY A 1 92 ? 2.619 -0.582 6.835 1.00 94.81 92 GLY A N 1
ATOM 689 C CA . GLY A 1 92 ? 2.335 -1.595 5.809 1.00 94.81 92 GLY A CA 1
ATOM 690 C C . GLY A 1 92 ? 2.651 -1.169 4.370 1.00 94.81 92 GLY A C 1
ATOM 691 O O . GLY A 1 92 ? 2.876 -2.038 3.539 1.00 94.81 92 GLY A O 1
ATOM 692 N N . GLU A 1 93 ? 2.816 0.127 4.078 1.00 93.56 93 GLU A N 1
ATOM 693 C CA . GLU A 1 93 ? 3.083 0.655 2.717 1.00 93.56 93 GLU A CA 1
ATOM 694 C C . GLU A 1 93 ? 4.362 0.086 2.061 1.00 93.56 93 GLU A C 1
ATOM 696 O O . GLU A 1 93 ? 4.582 0.208 0.860 1.00 93.56 93 GLU A O 1
ATOM 701 N N . GLY A 1 94 ? 5.251 -0.528 2.845 1.00 92.69 94 GLY A N 1
ATOM 702 C CA . GLY A 1 94 ? 6.431 -1.214 2.321 1.00 92.69 94 GLY A CA 1
ATOM 703 C C . GLY A 1 94 ? 6.123 -2.522 1.582 1.00 92.69 94 GLY A C 1
ATOM 704 O O . GLY A 1 94 ? 6.945 -2.948 0.774 1.00 92.69 94 GLY A O 1
ATOM 705 N N . GLU A 1 95 ? 4.973 -3.158 1.814 1.00 94.69 95 GLU A N 1
ATOM 706 C CA . GLU A 1 95 ? 4.675 -4.485 1.256 1.00 94.69 95 GLU A CA 1
ATOM 707 C C . GLU A 1 95 ? 4.610 -4.496 -0.286 1.00 94.69 95 GLU A C 1
ATOM 709 O O . GLU A 1 95 ? 5.280 -5.338 -0.902 1.00 94.69 95 GLU A O 1
ATOM 714 N N . PRO A 1 96 ? 3.935 -3.538 -0.957 1.00 91.56 96 PRO A N 1
ATOM 715 C CA . PRO A 1 96 ? 3.959 -3.456 -2.418 1.00 91.56 96 PRO A CA 1
ATOM 716 C C . PRO A 1 96 ? 5.364 -3.225 -2.983 1.00 91.56 96 PRO A C 1
ATOM 718 O O . PRO A 1 96 ? 5.713 -3.762 -4.033 1.00 91.56 96 PRO A O 1
ATOM 721 N N . VAL A 1 97 ? 6.201 -2.466 -2.268 1.00 91.69 97 VAL A N 1
ATOM 722 C CA . VAL A 1 97 ? 7.588 -2.181 -2.666 1.00 91.69 97 VAL A CA 1
ATOM 723 C C . VAL A 1 97 ? 8.436 -3.448 -2.607 1.00 91.69 97 VAL A C 1
ATOM 725 O O . VAL A 1 97 ? 9.156 -3.756 -3.555 1.00 91.69 97 VAL A O 1
ATOM 728 N N . VAL A 1 98 ? 8.340 -4.212 -1.517 1.00 91.81 98 VAL A N 1
ATOM 729 C CA . VAL A 1 98 ? 9.058 -5.487 -1.374 1.00 91.81 98 VAL A CA 1
ATOM 730 C C . VAL A 1 98 ? 8.582 -6.490 -2.426 1.00 91.81 98 VAL A C 1
ATOM 732 O O . VAL A 1 98 ? 9.401 -7.183 -3.030 1.00 91.81 98 VAL A O 1
ATOM 735 N N . THR A 1 99 ? 7.276 -6.541 -2.692 1.00 88.88 99 THR A N 1
ATOM 736 C CA . THR A 1 99 ? 6.699 -7.389 -3.744 1.00 88.88 99 THR A CA 1
ATOM 737 C C . THR A 1 99 ? 7.237 -7.029 -5.127 1.00 88.88 99 THR A C 1
ATOM 739 O O . THR A 1 99 ? 7.605 -7.928 -5.884 1.00 88.88 99 THR A O 1
ATOM 742 N N . LEU A 1 100 ? 7.345 -5.735 -5.446 1.00 83.94 100 LEU A N 1
ATOM 743 C CA . LEU A 1 100 ? 7.970 -5.273 -6.684 1.00 83.94 100 LEU A CA 1
ATOM 744 C C . LEU A 1 100 ? 9.438 -5.703 -6.756 1.00 83.94 100 LEU A C 1
ATOM 746 O O . LEU A 1 100 ? 9.835 -6.323 -7.737 1.00 83.94 100 LEU A O 1
ATOM 750 N N . LEU A 1 101 ? 10.231 -5.442 -5.713 1.00 84.62 101 LEU A N 1
ATOM 751 C CA . LEU A 1 101 ? 11.651 -5.803 -5.693 1.00 84.62 101 LEU A CA 1
ATOM 752 C C . LEU A 1 101 ? 11.865 -7.303 -5.917 1.00 84.62 101 LEU A C 1
ATOM 754 O O . LEU A 1 101 ? 12.737 -7.671 -6.696 1.00 84.62 101 LEU A O 1
ATOM 758 N N . ARG A 1 102 ? 11.036 -8.173 -5.325 1.00 86.00 102 ARG A N 1
ATOM 759 C CA . ARG A 1 102 ? 11.102 -9.630 -5.554 1.00 86.00 102 ARG A CA 1
ATOM 760 C C . ARG A 1 102 ? 10.926 -10.025 -7.023 1.00 86.00 102 ARG A C 1
ATOM 762 O O . ARG A 1 102 ? 11.526 -11.007 -7.435 1.00 86.00 102 ARG A O 1
ATOM 769 N N . ARG A 1 103 ? 10.143 -9.275 -7.808 1.00 76.62 103 ARG A N 1
ATOM 770 C CA . ARG A 1 103 ? 9.994 -9.498 -9.261 1.00 76.62 103 ARG A CA 1
ATOM 771 C C . ARG A 1 103 ? 11.204 -9.026 -10.069 1.00 76.62 103 ARG A C 1
ATOM 773 O O . ARG A 1 103 ? 11.346 -9.432 -11.212 1.00 76.62 103 ARG A O 1
ATOM 780 N N . VAL A 1 104 ? 12.021 -8.135 -9.506 1.00 69.69 104 VAL A N 1
ATOM 781 C CA . VAL A 1 104 ? 13.227 -7.600 -10.157 1.00 69.69 104 VAL A CA 1
ATOM 782 C C . VAL A 1 104 ? 14.425 -8.525 -9.953 1.00 69.69 104 VAL A C 1
ATOM 784 O O . VAL A 1 104 ? 15.240 -8.667 -10.857 1.00 69.69 104 VAL A O 1
ATOM 787 N N . VAL A 1 105 ? 14.559 -9.117 -8.760 1.00 68.38 105 VAL A N 1
ATOM 788 C CA . VAL A 1 105 ? 15.705 -9.978 -8.403 1.00 68.38 105 VAL A CA 1
ATOM 789 C C . VAL A 1 105 ? 15.482 -11.477 -8.629 1.00 68.38 105 VAL A C 1
ATOM 791 O O . VAL A 1 105 ? 16.438 -12.237 -8.480 1.00 68.38 105 VAL A O 1
ATOM 794 N N . GLY A 1 106 ? 14.254 -11.905 -8.925 1.00 58.75 106 GLY A N 1
ATOM 795 C CA . GLY A 1 106 ? 13.913 -13.298 -9.240 1.00 58.75 106 GLY A CA 1
ATOM 796 C C . GLY A 1 106 ? 13.909 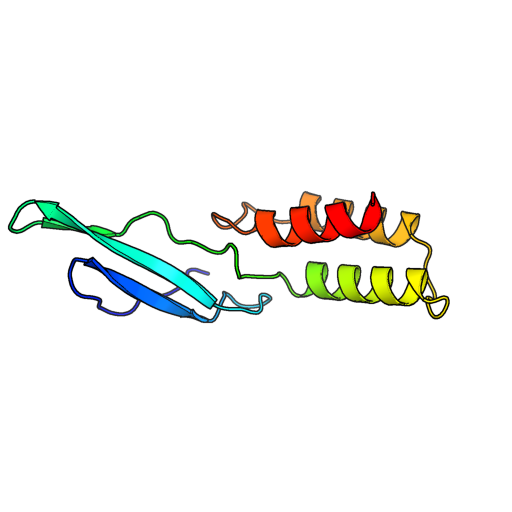-13.550 -10.736 1.00 58.75 106 GLY A C 1
ATOM 797 O O . GLY A 1 106 ? 14.428 -14.613 -11.136 1.00 58.75 106 GLY A O 1
#

Organism: NCBI:txid1464854

Radius of gyration: 17.32 Å; chains: 1; bounding box: 36×28×53 Å

Secondary structure (DSSP, 8-state):
----PPP--TT-EEEEEPPTTEESEEEEEEEEEETTEEEE---B-TT-EEHHHHHHHHHHHHHHTT--SS-HHHHHHHHHHHHHHS-SPPTTTHHHHHHHHHHHH-

InterPro domains:
  IPR001879 GPCR, family 2, extracellular hormone receptor domain [PS50227] (1-52)
  IPR036445 GPCR family 2, extracellular hormone receptor domain superfamily [G3DSA:4.10.1240.10] (1-49)
  IPR036445 GPCR family 2, extracellular hormone receptor domain superfamily [SSF111418] (3-48)

Sequence (106 aa):
SGVRWPRTGPGGVARVECPHHYSGVATRLCLLVDKDQAVWQTPDFSDCVADKVAAIADNFHAVTLGYGETTPTDALLSLMTVLRDRGAPYPGEGEPVVTLLRRVVG

pLDDT: mean 90.04, std 8.6, range [50.91, 98.31]